Protein AF-A0A1B1M4W1-F1 (afdb_monomer_lite)

Secondary structure (DSSP, 8-state):
--GGGGTPPPPHHHHHHHHH-S-EEEE--TT-S-EEEEEEE-SSTTSPPEEEEEEESSPP-

Radius of gyration: 12.6 Å; chains: 1; bounding box: 26×28×33 Å

pLDDT: mean 86.91, std 12.62, range [47.12, 96.94]

Organism: Streptomyces lincolnensis (NCBI:txid1915)

Sequence (61 aa):
MLRIERGEEIPESWATMSALVDELNLWQPHGTDRWVALGVADRDPADEARLLALVTETDPP

Foldseek 3Di:
DDCVVVVDDFPPLLVVDVVQFDDWDWDDDPPDLKIKIWGWRCPDVVDDIDIDIDIDSDDGD

Structure (mmCIF, N/CA/C/O backbone):
data_AF-A0A1B1M4W1-F1
#
_entry.id   AF-A0A1B1M4W1-F1
#
loop_
_atom_site.group_PDB
_atom_site.id
_atom_site.type_symbol
_atom_site.label_atom_id
_atom_site.label_alt_id
_atom_site.label_comp_id
_atom_site.label_asym_id
_atom_site.label_entity_id
_atom_site.label_seq_id
_atom_site.pdbx_PDB_ins_code
_atom_site.Cartn_x
_atom_site.Cartn_y
_atom_site.Cartn_z
_atom_site.occupancy
_atom_site.B_iso_or_equiv
_atom_site.auth_seq_id
_atom_site.auth_comp_id
_atom_site.auth_asym_id
_atom_site.auth_atom_id
_atom_site.pdbx_PDB_model_num
ATOM 1 N N . MET A 1 1 ? 3.963 -19.386 2.156 1.00 47.12 1 MET A N 1
ATOM 2 C CA . MET A 1 1 ? 2.866 -19.539 1.183 1.00 47.12 1 MET A CA 1
ATOM 3 C C . MET A 1 1 ? 2.204 -18.184 1.058 1.00 47.12 1 MET A C 1
ATOM 5 O O . MET A 1 1 ? 1.718 -17.679 2.066 1.00 47.12 1 MET A O 1
ATOM 9 N N . LEU A 1 2 ? 2.287 -17.568 -0.116 1.00 53.75 2 LEU A N 1
ATOM 10 C CA . LEU A 1 2 ? 1.672 -16.265 -0.383 1.00 53.75 2 LEU A CA 1
ATOM 11 C C . LEU A 1 2 ? 0.188 -16.506 -0.699 1.00 53.75 2 LEU A C 1
ATOM 13 O O . LEU A 1 2 ? -0.136 -17.453 -1.410 1.00 53.75 2 LEU A O 1
ATOM 17 N N . ARG A 1 3 ? -0.737 -15.693 -0.169 1.00 56.53 3 ARG A N 1
ATOM 18 C CA . ARG A 1 3 ? -2.190 -15.898 -0.379 1.00 56.53 3 ARG A CA 1
ATOM 19 C C . ARG A 1 3 ? -2.622 -15.864 -1.846 1.00 56.53 3 ARG A C 1
ATOM 21 O O . ARG A 1 3 ? -3.581 -16.542 -2.197 1.00 56.53 3 ARG A O 1
ATOM 28 N N . ILE A 1 4 ? -1.857 -15.182 -2.697 1.00 52.88 4 ILE A N 1
ATOM 29 C CA . ILE A 1 4 ? -2.037 -15.126 -4.157 1.00 52.88 4 ILE A CA 1
ATOM 30 C C . ILE A 1 4 ? -2.076 -16.533 -4.779 1.00 52.88 4 ILE A C 1
ATOM 32 O O . ILE A 1 4 ? -2.836 -16.786 -5.709 1.00 52.88 4 ILE A O 1
ATOM 36 N N . GLU A 1 5 ? -1.335 -17.492 -4.214 1.00 54.44 5 GLU A N 1
ATOM 37 C CA . GLU A 1 5 ? -1.300 -18.884 -4.687 1.00 54.44 5 GLU A CA 1
ATOM 38 C C . GLU A 1 5 ? -2.635 -19.628 -4.472 1.00 54.44 5 GLU A C 1
ATOM 40 O O . GLU A 1 5 ? -2.827 -20.717 -5.008 1.00 54.44 5 GLU A O 1
ATOM 45 N N . ARG A 1 6 ? -3.570 -19.053 -3.699 1.00 61.91 6 ARG A N 1
ATOM 46 C CA . ARG A 1 6 ? -4.915 -19.598 -3.447 1.00 61.91 6 ARG A CA 1
ATOM 47 C C . ARG A 1 6 ? -6.006 -19.010 -4.350 1.00 61.91 6 ARG A C 1
ATOM 49 O O . ARG A 1 6 ? -7.149 -19.441 -4.235 1.00 61.91 6 ARG A O 1
ATOM 56 N N . GLY A 1 7 ? -5.671 -18.074 -5.244 1.00 62.50 7 GLY A N 1
ATOM 57 C CA . GLY A 1 7 ? -6.631 -17.460 -6.171 1.00 62.50 7 GLY A CA 1
ATOM 58 C C . GLY A 1 7 ? -7.562 -16.417 -5.538 1.00 62.50 7 GLY A C 1
ATOM 59 O O . GLY A 1 7 ? -8.604 -16.121 -6.114 1.00 62.50 7 GLY A O 1
ATOM 60 N N . GLU A 1 8 ? -7.213 -15.874 -4.367 1.00 68.81 8 GLU A N 1
ATOM 61 C CA . GLU A 1 8 ? -7.901 -14.706 -3.800 1.00 68.81 8 GLU A CA 1
ATOM 62 C C . GLU A 1 8 ? -7.584 -13.459 -4.643 1.00 68.81 8 GLU A C 1
ATOM 64 O O . GLU A 1 8 ? -6.417 -13.178 -4.929 1.00 68.81 8 GLU A O 1
ATOM 69 N N . GLU A 1 9 ? -8.617 -12.709 -5.042 1.00 78.50 9 GLU A N 1
ATOM 70 C CA . GLU A 1 9 ? -8.423 -11.395 -5.659 1.00 78.50 9 GLU A CA 1
ATOM 71 C C . GLU A 1 9 ? -7.775 -10.443 -4.653 1.00 78.50 9 GLU A C 1
ATOM 73 O O . GLU A 1 9 ? -8.256 -10.268 -3.532 1.00 78.50 9 GLU A O 1
ATOM 78 N N . ILE A 1 10 ? -6.683 -9.804 -5.071 1.00 81.88 10 ILE A N 1
ATOM 79 C CA . ILE A 1 10 ? -6.047 -8.752 -4.286 1.00 81.88 10 ILE A CA 1
ATOM 80 C C . ILE A 1 10 ? -6.871 -7.472 -4.473 1.00 81.88 10 ILE A C 1
ATOM 82 O O . ILE A 1 10 ? -7.039 -7.039 -5.617 1.00 81.88 10 ILE A O 1
ATOM 86 N N . PRO A 1 11 ? -7.343 -6.823 -3.393 1.00 88.62 11 PRO A N 1
ATOM 87 C CA . PRO A 1 11 ? -8.023 -5.539 -3.508 1.00 88.62 11 PRO A CA 1
ATOM 88 C C . PRO A 1 11 ? -7.154 -4.510 -4.243 1.00 88.62 11 PRO A C 1
ATOM 90 O O . PRO A 1 11 ? -5.939 -4.461 -4.043 1.00 88.62 11 PRO A O 1
ATOM 93 N N . GLU A 1 12 ? -7.773 -3.658 -5.062 1.00 86.81 12 GLU A N 1
ATOM 94 C CA . GLU A 1 12 ? -7.081 -2.758 -6.002 1.00 86.81 12 GLU A CA 1
ATOM 95 C C . GLU A 1 12 ? -5.963 -1.919 -5.355 1.00 86.81 12 GLU A C 1
ATOM 97 O O . GLU A 1 12 ? -4.882 -1.761 -5.929 1.00 86.81 12 GLU A O 1
ATOM 102 N N . SER A 1 13 ? -6.180 -1.427 -4.132 1.00 90.81 13 SER A N 1
ATOM 103 C CA . SER A 1 13 ? -5.182 -0.650 -3.389 1.00 90.81 13 SER A CA 1
ATOM 104 C C . SER A 1 13 ? -3.908 -1.447 -3.101 1.00 90.81 13 SER A C 1
ATOM 106 O O . SER A 1 13 ? -2.796 -0.944 -3.266 1.00 90.81 13 SER A O 1
ATOM 108 N N . TRP A 1 14 ? -4.066 -2.709 -2.704 1.00 91.50 14 TRP A N 1
ATOM 109 C CA . TRP A 1 14 ? -2.958 -3.615 -2.420 1.00 91.50 14 TRP A CA 1
ATOM 110 C C . TRP A 1 14 ? -2.296 -4.101 -3.707 1.00 91.50 14 TRP A C 1
ATOM 112 O O . TRP A 1 14 ? -1.070 -4.181 -3.763 1.00 91.50 14 TRP A O 1
ATOM 122 N N . ALA A 1 15 ? -3.082 -4.337 -4.762 1.00 90.06 15 ALA A N 1
ATOM 123 C CA . ALA A 1 15 ? -2.570 -4.700 -6.078 1.00 90.06 15 ALA A CA 1
ATOM 124 C C . ALA A 1 15 ? -1.661 -3.593 -6.631 1.00 90.06 15 ALA A C 1
ATOM 126 O O . ALA A 1 15 ? -0.513 -3.856 -6.989 1.00 90.06 15 ALA A O 1
ATOM 127 N N . THR A 1 16 ? -2.131 -2.343 -6.593 1.00 89.88 16 THR A N 1
ATOM 128 C CA . THR A 1 16 ? -1.361 -1.166 -7.016 1.00 89.88 16 THR A CA 1
ATOM 129 C C . THR A 1 16 ? -0.061 -1.052 -6.232 1.00 89.88 16 THR A C 1
ATOM 131 O O . THR A 1 16 ? 1.003 -0.872 -6.823 1.00 89.88 16 THR A O 1
ATOM 134 N N . MET A 1 17 ? -0.115 -1.212 -4.906 1.00 91.00 17 MET A N 1
ATOM 135 C CA . MET A 1 17 ? 1.097 -1.115 -4.101 1.00 91.00 17 MET A CA 1
ATOM 136 C C . MET A 1 17 ? 2.098 -2.230 -4.392 1.00 91.00 17 MET A C 1
ATOM 138 O O . MET A 1 17 ? 3.277 -1.954 -4.598 1.00 91.00 17 MET A O 1
ATOM 142 N N . SER A 1 18 ? 1.621 -3.469 -4.498 1.00 88.69 18 SER A N 1
ATOM 143 C CA . SER A 1 18 ? 2.458 -4.627 -4.821 1.00 88.69 18 SER A CA 1
ATOM 144 C C . SER A 1 18 ? 3.085 -4.565 -6.214 1.00 88.69 18 SER A C 1
ATOM 146 O O . SER A 1 18 ? 4.089 -5.230 -6.456 1.00 88.69 18 SER A O 1
ATOM 148 N N . ALA A 1 19 ? 2.500 -3.791 -7.136 1.00 89.88 19 ALA A N 1
ATOM 149 C CA . ALA A 1 19 ? 3.018 -3.599 -8.485 1.00 89.88 19 ALA A CA 1
ATOM 150 C C . ALA A 1 19 ? 4.164 -2.577 -8.529 1.00 89.88 19 ALA A C 1
ATOM 152 O O . ALA A 1 19 ? 5.080 -2.732 -9.335 1.00 89.88 19 ALA A O 1
ATOM 153 N N . LEU A 1 20 ? 4.126 -1.567 -7.658 1.00 90.38 20 LEU A N 1
ATOM 154 C CA . LEU A 1 20 ? 5.045 -0.426 -7.690 1.00 90.38 20 LEU A CA 1
ATOM 155 C C . LEU A 1 20 ? 6.219 -0.553 -6.719 1.00 90.38 20 LEU A C 1
ATOM 157 O O . LEU A 1 20 ? 7.247 0.074 -6.942 1.00 90.38 20 LEU A O 1
ATOM 161 N N . VAL A 1 21 ? 6.065 -1.336 -5.653 1.00 91.62 21 VAL A N 1
ATOM 162 C CA . VAL A 1 21 ? 7.020 -1.403 -4.544 1.00 91.62 21 VAL A CA 1
ATOM 163 C C . VAL A 1 21 ? 7.444 -2.846 -4.292 1.00 91.62 21 VAL 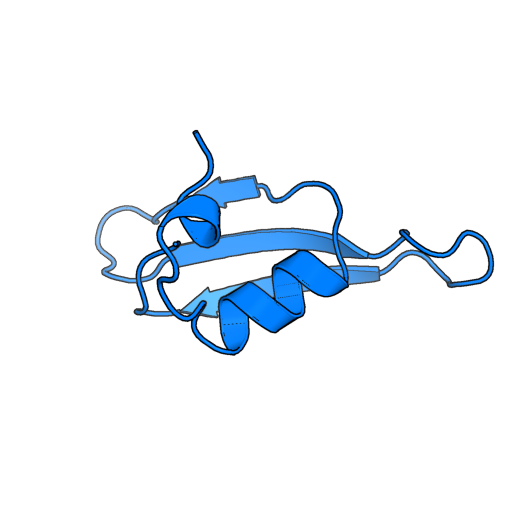A C 1
ATOM 165 O O . VAL A 1 21 ? 6.609 -3.752 -4.307 1.00 91.62 21 VAL A O 1
ATOM 168 N N . ASP A 1 22 ? 8.733 -3.053 -4.017 1.00 88.88 22 ASP A N 1
ATOM 169 C CA . ASP A 1 22 ? 9.276 -4.359 -3.625 1.00 88.88 22 ASP 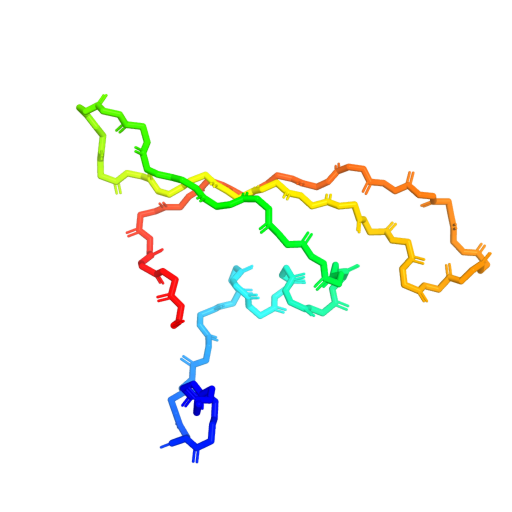A CA 1
ATOM 170 C C . ASP A 1 22 ? 9.025 -4.706 -2.157 1.00 88.88 22 ASP A C 1
ATOM 172 O O . ASP A 1 22 ? 8.646 -5.835 -1.845 1.00 88.88 22 ASP A O 1
ATOM 176 N N . GLU A 1 23 ? 9.177 -3.732 -1.261 1.00 89.12 23 GLU A N 1
ATOM 177 C CA . GLU A 1 23 ? 9.015 -3.919 0.180 1.00 89.12 23 GLU A CA 1
ATOM 178 C C . GLU A 1 23 ? 8.105 -2.855 0.804 1.00 89.12 23 GLU A C 1
ATOM 180 O O . GLU A 1 23 ? 8.287 -1.651 0.610 1.00 89.12 23 GLU A O 1
ATOM 185 N N . LEU A 1 24 ? 7.134 -3.299 1.608 1.00 92.31 24 LEU A N 1
ATOM 186 C CA . LEU A 1 24 ? 6.222 -2.425 2.344 1.00 92.31 24 LEU A CA 1
ATOM 187 C C . LEU A 1 24 ? 6.470 -2.521 3.849 1.00 92.31 24 LEU A C 1
ATOM 189 O O . LEU A 1 24 ? 6.482 -3.606 4.428 1.00 92.31 24 LEU A O 1
ATOM 193 N N . ASN A 1 25 ? 6.553 -1.363 4.500 1.00 95.00 25 ASN A N 1
ATOM 194 C CA . ASN A 1 25 ? 6.364 -1.251 5.939 1.00 95.00 25 ASN A CA 1
ATOM 195 C C . ASN A 1 25 ? 4.865 -1.120 6.206 1.00 95.00 25 ASN A C 1
ATOM 197 O O . ASN A 1 25 ? 4.255 -0.136 5.791 1.00 95.00 25 ASN A O 1
ATOM 201 N N . LEU A 1 26 ? 4.280 -2.108 6.881 1.00 95.50 26 LEU A N 1
ATOM 202 C CA . LEU A 1 26 ? 2.842 -2.201 7.123 1.00 95.50 26 LEU A CA 1
ATOM 203 C C . LEU A 1 26 ? 2.553 -2.246 8.622 1.00 95.50 26 LEU A C 1
ATOM 205 O O . LEU A 1 26 ? 3.111 -3.073 9.344 1.00 95.50 26 LEU A O 1
ATOM 209 N N . TRP A 1 27 ? 1.658 -1.381 9.088 1.00 96.81 27 TRP A N 1
ATOM 210 C CA . TRP A 1 27 ? 1.204 -1.379 10.474 1.00 96.81 27 TRP A CA 1
ATOM 211 C C . TRP A 1 27 ? -0.231 -0.871 10.599 1.00 96.81 27 TRP A C 1
ATOM 213 O O . TRP A 1 27 ? -0.747 -0.172 9.727 1.00 96.81 27 TRP A O 1
ATOM 223 N N . GLN A 1 28 ? -0.861 -1.203 11.722 1.00 96.94 28 GLN A N 1
ATOM 224 C CA . GLN A 1 28 ? -2.157 -0.667 12.117 1.00 96.94 28 GLN A CA 1
ATOM 225 C C . GLN A 1 28 ? -1.957 0.241 13.341 1.00 96.94 28 GLN A C 1
ATOM 227 O O . GLN A 1 28 ? -1.551 -0.249 14.400 1.00 96.94 28 GLN A O 1
ATOM 232 N N . PRO A 1 29 ? -2.177 1.565 13.232 1.00 96.50 29 PRO A N 1
ATOM 233 C CA . PRO A 1 29 ? -2.077 2.471 14.368 1.00 96.50 29 PRO A CA 1
ATOM 234 C C . PRO A 1 29 ? -3.074 2.108 15.473 1.00 96.50 29 PRO A C 1
ATOM 236 O O . PRO A 1 29 ? -4.248 1.830 15.211 1.00 96.50 29 PRO A O 1
ATOM 239 N N . HIS A 1 30 ? -2.616 2.162 16.725 1.00 95.38 30 HIS A N 1
ATOM 240 C CA . HIS A 1 30 ? -3.464 1.894 17.885 1.00 95.38 30 HIS A CA 1
ATOM 241 C C . HIS A 1 30 ? -4.683 2.826 17.919 1.00 95.38 30 HIS A C 1
ATOM 243 O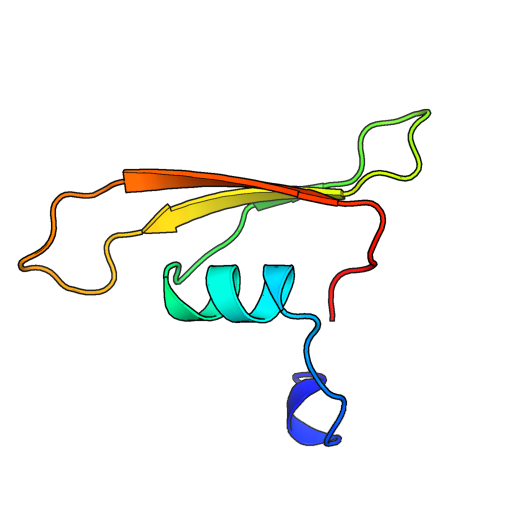 O . HIS A 1 30 ? -4.550 4.042 17.787 1.00 95.38 30 HIS A O 1
ATOM 249 N N . GLY A 1 31 ? -5.866 2.246 18.141 1.00 95.06 31 GLY A N 1
ATOM 250 C CA . GLY A 1 31 ? -7.128 2.987 18.196 1.00 95.06 31 GLY A CA 1
ATOM 251 C C . GLY A 1 31 ? -7.741 3.306 16.829 1.00 95.06 31 GLY A C 1
ATOM 252 O O . GLY A 1 31 ? -8.636 4.145 16.768 1.00 95.06 31 GLY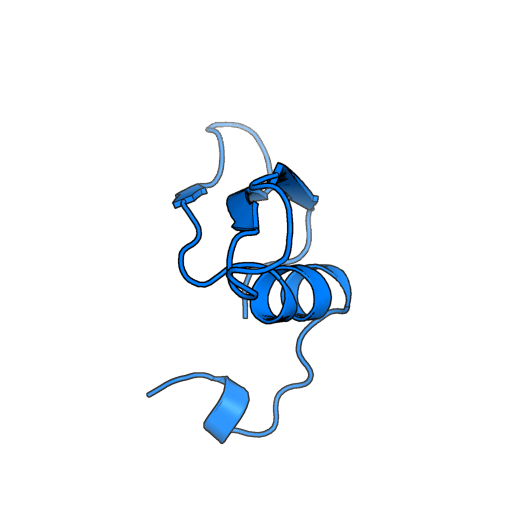 A O 1
ATOM 253 N N . THR A 1 32 ? -7.277 2.666 15.749 1.00 94.38 32 THR A N 1
ATOM 254 C CA . THR A 1 32 ? -7.850 2.816 14.403 1.00 94.38 32 THR A CA 1
ATOM 255 C C . THR A 1 32 ? -8.078 1.465 13.729 1.00 94.38 32 THR A C 1
ATOM 257 O O . THR A 1 32 ? -7.283 0.542 13.901 1.00 94.38 32 THR A O 1
ATOM 260 N N . ASP A 1 33 ? -9.102 1.389 12.880 1.00 94.94 33 ASP A N 1
ATOM 261 C CA . ASP A 1 33 ? -9.364 0.241 11.996 1.00 94.94 33 ASP A CA 1
ATOM 262 C C . ASP A 1 33 ? -8.716 0.436 10.612 1.00 94.94 33 ASP A C 1
ATOM 264 O O . ASP A 1 33 ? -9.195 -0.056 9.594 1.00 94.94 33 ASP A O 1
ATOM 268 N N . ARG A 1 34 ? -7.645 1.239 10.554 1.00 96.00 34 ARG A N 1
ATOM 269 C CA . ARG A 1 34 ? -6.970 1.621 9.314 1.00 96.00 34 ARG A CA 1
ATOM 270 C C . ARG A 1 34 ? -5.579 1.012 9.268 1.00 96.00 34 ARG A C 1
ATOM 272 O O . ARG A 1 34 ? -4.782 1.184 10.184 1.00 96.00 34 ARG A O 1
ATOM 279 N N . TRP A 1 35 ? -5.259 0.385 8.153 1.00 96.69 35 TRP A N 1
ATOM 280 C CA . TRP A 1 35 ? -3.910 -0.003 7.791 1.00 96.69 35 TRP A CA 1
ATOM 281 C C . TRP A 1 35 ? -3.159 1.182 7.203 1.00 96.69 35 TRP A C 1
ATOM 283 O O . TRP A 1 35 ? -3.720 1.950 6.419 1.00 96.69 35 TRP A O 1
ATOM 293 N N . VAL A 1 36 ? -1.882 1.301 7.557 1.00 96.62 36 VAL A N 1
ATOM 294 C CA . VAL A 1 36 ? -0.930 2.209 6.923 1.00 96.62 36 VAL A CA 1
ATOM 295 C C . VAL A 1 36 ? 0.183 1.375 6.306 1.00 96.62 36 VAL A C 1
ATOM 297 O O . VAL A 1 36 ? 0.846 0.610 7.006 1.00 96.62 36 VAL A O 1
ATOM 300 N N . ALA A 1 37 ? 0.382 1.531 5.000 1.00 96.50 37 ALA A N 1
ATOM 301 C CA . ALA A 1 37 ? 1.484 0.929 4.267 1.00 96.50 37 ALA A CA 1
ATOM 302 C C . ALA A 1 37 ? 2.371 2.022 3.671 1.00 96.50 37 ALA A C 1
ATOM 304 O O . ALA A 1 37 ? 1.866 2.988 3.096 1.00 96.50 37 ALA A O 1
ATOM 305 N N . LEU A 1 38 ? 3.685 1.859 3.800 1.00 96.88 38 LEU A N 1
ATOM 306 C CA . LEU A 1 38 ? 4.688 2.773 3.269 1.00 96.88 38 LEU A CA 1
ATOM 307 C C . LEU A 1 38 ? 5.722 1.997 2.455 1.00 96.88 38 LEU A C 1
ATOM 309 O O . LEU A 1 38 ? 6.245 0.988 2.930 1.00 96.88 38 LEU A O 1
ATOM 313 N N . GLY A 1 39 ? 6.037 2.489 1.261 1.00 94.94 39 GLY A N 1
ATOM 314 C CA . GLY A 1 39 ? 6.924 1.817 0.319 1.00 94.94 39 GLY A CA 1
ATOM 315 C C . GLY A 1 39 ? 7.674 2.777 -0.591 1.00 94.94 39 GLY A C 1
ATOM 316 O O . GLY A 1 39 ? 7.174 3.860 -0.891 1.00 94.94 39 GLY A O 1
ATOM 317 N N . VAL A 1 40 ? 8.861 2.378 -1.041 1.00 94.69 40 VAL A N 1
ATOM 318 C CA . VAL A 1 40 ? 9.614 3.109 -2.067 1.00 94.69 40 VAL A CA 1
ATOM 319 C C . VAL A 1 40 ? 9.365 2.439 -3.412 1.00 94.69 40 VAL A C 1
ATOM 321 O O . VAL A 1 40 ? 9.579 1.241 -3.559 1.00 94.69 40 VAL A O 1
ATOM 324 N N . ALA A 1 41 ? 8.848 3.203 -4.369 1.00 92.38 41 ALA A N 1
ATOM 325 C CA . ALA A 1 41 ? 8.681 2.771 -5.744 1.00 92.38 41 ALA A CA 1
ATOM 326 C C . ALA A 1 41 ? 9.940 3.130 -6.531 1.00 92.38 41 ALA A C 1
ATOM 328 O O . ALA A 1 41 ? 10.121 4.285 -6.922 1.00 92.38 41 ALA A O 1
ATOM 329 N N . ASP A 1 42 ? 10.808 2.140 -6.704 1.00 88.06 42 ASP A N 1
ATOM 330 C CA . ASP A 1 42 ? 12.085 2.208 -7.424 1.00 88.06 42 ASP A CA 1
ATOM 331 C C . ASP A 1 42 ? 12.364 0.929 -8.240 1.00 88.06 42 ASP A C 1
ATOM 333 O O . ASP A 1 42 ? 13.500 0.657 -8.627 1.00 88.06 42 ASP A O 1
ATOM 337 N N . ARG A 1 43 ? 11.311 0.148 -8.529 1.00 81.06 43 ARG A N 1
ATOM 338 C CA . ARG A 1 43 ? 11.406 -1.127 -9.259 1.00 81.06 43 ARG A CA 1
ATOM 339 C C . ARG A 1 43 ? 12.049 -1.009 -10.633 1.00 81.06 43 ARG A C 1
ATOM 341 O O . ARG A 1 43 ? 12.761 -1.921 -11.053 1.00 81.06 43 ARG A O 1
ATOM 348 N N . ASP A 1 44 ? 11.749 0.067 -11.353 1.00 83.50 44 ASP A N 1
ATOM 349 C CA . ASP A 1 44 ? 12.436 0.370 -12.601 1.00 83.50 44 ASP A CA 1
ATOM 350 C C . ASP A 1 44 ? 13.618 1.302 -12.294 1.00 83.50 44 ASP A C 1
ATOM 352 O O . ASP A 1 44 ? 13.400 2.428 -11.843 1.00 83.50 44 ASP A O 1
ATOM 356 N N . PRO A 1 45 ? 14.871 0.885 -12.547 1.00 80.19 45 PRO A N 1
ATOM 357 C CA . PRO A 1 45 ? 16.039 1.731 -12.311 1.00 80.19 45 PRO A CA 1
ATOM 358 C C . PRO A 1 45 ? 16.081 2.988 -13.198 1.00 80.19 45 PRO A C 1
ATOM 360 O O . PRO A 1 45 ? 16.922 3.859 -12.967 1.00 80.19 45 PRO A O 1
ATOM 363 N N . ALA A 1 46 ? 15.237 3.081 -14.231 1.00 87.12 46 ALA A N 1
ATOM 364 C CA . ALA A 1 46 ? 15.068 4.286 -15.038 1.00 87.12 46 ALA A CA 1
ATOM 365 C C . ALA A 1 46 ? 14.125 5.320 -14.397 1.00 87.12 46 ALA A C 1
ATOM 367 O O . ALA A 1 46 ? 14.165 6.490 -14.791 1.00 87.12 46 ALA A O 1
ATOM 368 N N . ASP A 1 47 ? 13.303 4.915 -13.427 1.00 84.25 47 ASP A N 1
ATOM 369 C CA . ASP A 1 47 ? 12.368 5.795 -12.737 1.00 84.25 47 ASP A CA 1
ATOM 370 C C . ASP A 1 47 ? 13.021 6.490 -11.535 1.00 84.25 47 ASP A C 1
A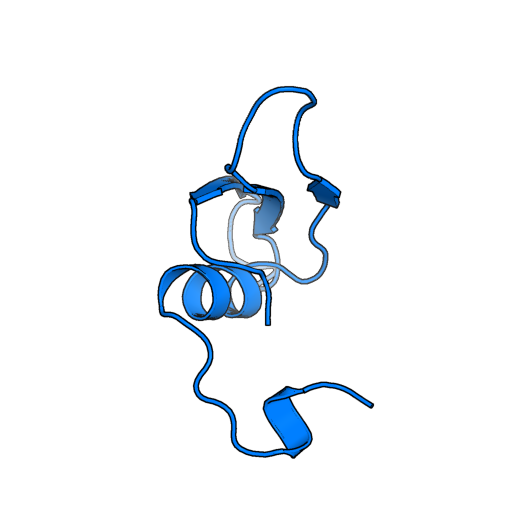TOM 372 O O . ASP A 1 47 ? 13.909 5.971 -10.857 1.00 84.25 47 ASP A O 1
ATOM 376 N N . GLU A 1 48 ? 12.558 7.705 -11.244 1.00 89.00 48 GLU A N 1
ATOM 377 C CA . GLU A 1 48 ? 12.916 8.382 -10.001 1.00 89.00 48 GLU A CA 1
ATOM 378 C C . GLU A 1 48 ? 12.250 7.674 -8.818 1.00 89.00 48 GLU A C 1
ATOM 380 O O . GLU A 1 48 ? 11.040 7.438 -8.837 1.00 89.00 48 GLU A O 1
ATOM 385 N N . ALA A 1 49 ? 13.026 7.398 -7.768 1.00 91.19 49 ALA A N 1
ATOM 386 C CA . ALA A 1 49 ? 12.509 6.793 -6.550 1.00 91.19 49 ALA A CA 1
ATOM 387 C C . ALA A 1 49 ? 11.409 7.668 -5.923 1.00 91.19 49 ALA A C 1
ATOM 389 O O . ALA A 1 49 ? 11.624 8.845 -5.616 1.00 91.19 49 ALA A O 1
ATOM 390 N N . ARG A 1 50 ? 10.227 7.085 -5.687 1.00 93.50 50 ARG A N 1
ATOM 391 C CA . ARG A 1 50 ? 9.085 7.773 -5.059 1.00 93.50 50 ARG A CA 1
ATOM 392 C C . ARG A 1 50 ? 8.660 7.088 -3.775 1.00 93.50 50 ARG A C 1
ATOM 394 O O . ARG A 1 50 ? 8.479 5.880 -3.744 1.00 93.50 50 ARG A O 1
ATOM 401 N N . LEU A 1 51 ? 8.410 7.870 -2.729 1.00 94.88 51 LEU A N 1
ATOM 402 C CA . LEU A 1 51 ? 7.782 7.359 -1.514 1.00 94.88 51 LEU A CA 1
ATOM 403 C C . LEU A 1 51 ? 6.259 7.328 -1.694 1.00 94.88 51 LEU A C 1
ATOM 405 O O . LEU A 1 51 ? 5.639 8.365 -1.937 1.00 94.88 51 LEU A O 1
ATOM 409 N N . LEU A 1 52 ? 5.661 6.149 -1.559 1.00 95.12 52 LEU A N 1
ATOM 410 C CA . LEU A 1 52 ? 4.224 5.919 -1.665 1.00 95.12 52 LEU A CA 1
ATOM 411 C C . LEU A 1 52 ? 3.651 5.511 -0.308 1.00 95.12 52 LEU A C 1
ATOM 413 O O . LEU A 1 52 ? 4.256 4.724 0.420 1.00 95.12 52 LEU A O 1
ATOM 417 N N . ALA A 1 53 ? 2.467 6.036 0.007 1.00 96.00 53 ALA A N 1
ATOM 418 C CA . ALA A 1 53 ? 1.726 5.706 1.216 1.00 96.00 53 ALA A CA 1
ATOM 419 C C . ALA A 1 53 ? 0.289 5.306 0.868 1.00 96.00 53 ALA A C 1
ATOM 421 O O . ALA A 1 53 ? -0.388 5.996 0.104 1.00 96.00 53 ALA A O 1
ATOM 422 N N . LEU A 1 54 ? -0.184 4.218 1.470 1.00 95.94 54 LEU A N 1
ATOM 423 C CA . LEU A 1 54 ? -1.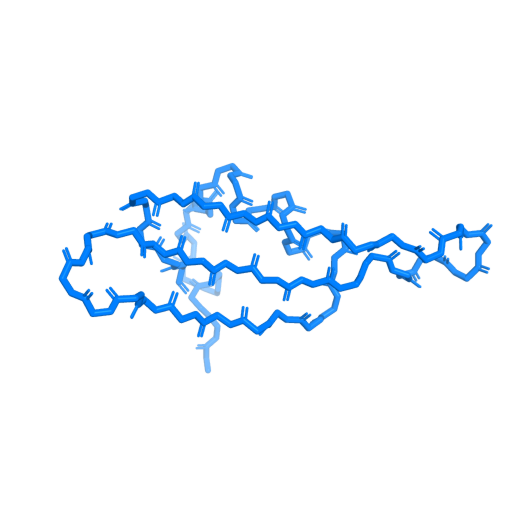569 3.765 1.407 1.00 95.94 54 LEU A CA 1
ATOM 424 C C . LEU A 1 54 ? -2.162 3.780 2.816 1.00 95.94 54 LEU A C 1
ATOM 426 O O . LEU A 1 54 ? -1.577 3.225 3.743 1.00 95.94 54 LEU A O 1
ATOM 430 N N . VAL A 1 55 ? -3.346 4.379 2.957 1.00 96.19 55 VAL A N 1
ATOM 431 C CA . VAL A 1 55 ? -4.168 4.289 4.168 1.00 96.19 55 VAL A CA 1
ATOM 432 C C . VAL A 1 55 ? -5.515 3.697 3.785 1.00 96.19 55 VAL A C 1
ATOM 434 O O . VAL A 1 55 ? -6.213 4.257 2.942 1.00 96.19 55 VAL A O 1
ATOM 437 N N . THR A 1 56 ? -5.886 2.563 4.373 1.00 95.38 56 THR A N 1
ATOM 438 C CA . THR A 1 56 ? -7.107 1.839 3.989 1.00 95.38 56 THR A CA 1
ATOM 439 C C . THR A 1 56 ? -7.749 1.120 5.173 1.00 95.38 56 THR A C 1
ATOM 441 O O . THR A 1 56 ? -7.074 0.775 6.129 1.00 95.38 56 THR A O 1
ATOM 444 N N . GLU A 1 57 ? -9.068 0.921 5.129 1.00 95.56 57 GLU A N 1
ATOM 445 C CA . GLU A 1 57 ? -9.799 0.010 6.044 1.00 95.56 57 GLU A CA 1
ATOM 446 C C . GLU A 1 57 ? -9.754 -1.446 5.559 1.00 95.56 57 GLU A C 1
ATOM 448 O O . GLU A 1 57 ? -10.170 -2.352 6.268 1.00 95.56 57 GLU A O 1
ATOM 453 N N . THR A 1 58 ? -9.313 -1.680 4.321 1.00 93.56 58 THR A N 1
ATOM 454 C CA . THR A 1 58 ? -9.265 -3.023 3.740 1.00 93.56 58 THR A CA 1
ATOM 455 C C . THR A 1 58 ? -8.072 -3.775 4.295 1.00 93.56 58 THR A C 1
ATOM 457 O O . THR A 1 58 ? -6.946 -3.292 4.183 1.00 93.56 58 THR A O 1
ATOM 460 N N . ASP A 1 59 ? -8.307 -4.965 4.840 1.00 90.19 59 ASP A N 1
ATOM 461 C CA . ASP A 1 59 ? -7.225 -5.812 5.327 1.00 90.19 59 ASP A CA 1
ATOM 462 C C . ASP A 1 59 ? -6.209 -6.128 4.217 1.00 90.19 59 ASP A C 1
ATOM 464 O O . ASP A 1 59 ? -6.593 -6.267 3.047 1.00 90.19 59 ASP A O 1
ATOM 468 N N . PRO A 1 60 ? -4.910 -6.208 4.552 1.00 86.56 60 PRO A N 1
ATOM 469 C CA . PRO A 1 60 ? -3.893 -6.674 3.622 1.00 86.56 60 PRO A CA 1
ATOM 470 C C . PRO A 1 60 ? -4.187 -8.124 3.195 1.00 86.56 60 PRO A C 1
ATOM 472 O O . PRO A 1 60 ? -4.743 -8.888 3.993 1.00 86.56 60 PRO A O 1
ATOM 475 N N . PRO A 1 61 ? -3.817 -8.510 1.958 1.00 81.19 61 PRO A N 1
ATOM 476 C CA . PRO A 1 61 ? -3.994 -9.871 1.466 1.00 81.19 61 PRO A CA 1
ATOM 477 C C . PRO A 1 61 ? -3.255 -10.882 2.347 1.00 81.19 61 PRO A C 1
ATOM 479 O O . PRO A 1 61 ? -2.024 -10.772 2.539 1.00 81.19 61 PRO A O 1
#